Protein AF-A0A432RPA1-F1 (afdb_monomer_lite)

Sequence (64 aa):
EGRIYVFQSLEEMNNARLVGEVPLRYTDIAAGPNGETVVYALNGENKKKKPVELMAKFKEANKM

Foldseek 3Di:
DAEAEFEPDPVLVVVCVVVVHQPQWDWDALLDPRRHIYIYRDDPVCSPDDPVVSSVVRCVVRVD

Secondary structure (DSSP, 8-state):
--EEEE-SSHHHHHHHHHHSS-SSEEEETT-STTS-EEEEE--TTTTTS--HHHHHHHHHHTT-

Structure (mmCIF, N/CA/C/O backb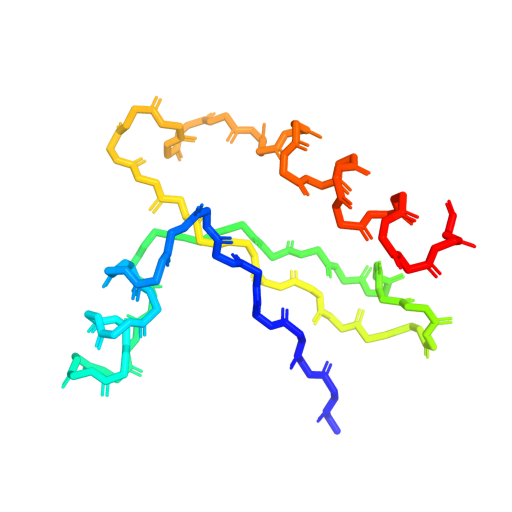one):
data_AF-A0A432RPA1-F1
#
_entry.id   AF-A0A432RPA1-F1
#
loop_
_atom_site.group_PDB
_atom_site.i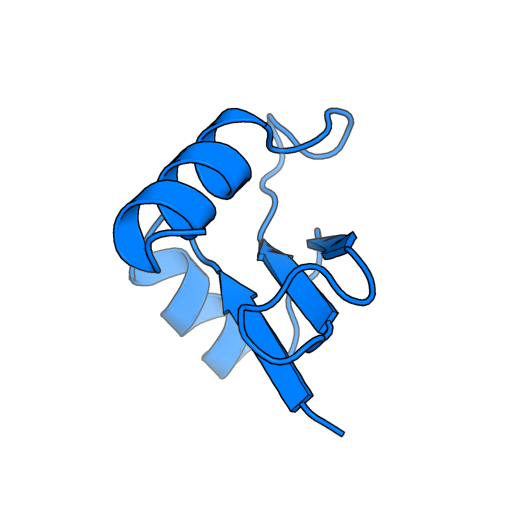d
_atom_site.type_symbol
_atom_site.label_atom_id
_atom_site.label_alt_id
_atom_site.label_comp_id
_atom_site.label_asym_id
_atom_site.label_entity_id
_atom_site.label_seq_id
_atom_site.pdbx_PDB_ins_code
_atom_site.Cartn_x
_atom_site.Cartn_y
_atom_site.Cartn_z
_atom_site.occupancy
_atom_site.B_iso_or_equiv
_atom_site.auth_seq_id
_atom_site.auth_comp_id
_atom_site.auth_asym_id
_atom_site.auth_atom_id
_atom_site.pdbx_PDB_model_num
ATOM 1 N N . GLU A 1 1 ? -14.356 -7.306 -5.918 1.00 57.75 1 GLU A N 1
ATOM 2 C CA . GLU A 1 1 ? -12.970 -7.343 -5.409 1.00 57.75 1 GLU A CA 1
ATOM 3 C C . GLU A 1 1 ? -12.347 -5.963 -5.555 1.00 57.75 1 GLU A C 1
ATOM 5 O O . GLU A 1 1 ? -12.131 -5.521 -6.673 1.00 57.75 1 GLU A O 1
ATOM 10 N N . GLY A 1 2 ? -12.140 -5.253 -4.447 1.00 82.81 2 GLY A N 1
ATOM 11 C CA . GLY A 1 2 ? -11.468 -3.953 -4.436 1.00 82.81 2 GLY A CA 1
ATOM 12 C C . GLY A 1 2 ? -10.073 -4.120 -3.850 1.00 82.81 2 GLY A C 1
ATOM 13 O O . GLY A 1 2 ? -9.945 -4.532 -2.693 1.00 82.81 2 GLY A O 1
ATOM 14 N N . ARG A 1 3 ? -9.037 -3.860 -4.654 1.00 89.25 3 ARG A N 1
ATOM 15 C CA . ARG A 1 3 ? -7.647 -3.807 -4.187 1.00 89.25 3 ARG A CA 1
ATOM 16 C C . ARG A 1 3 ? -7.058 -2.445 -4.500 1.00 89.25 3 ARG A C 1
ATOM 18 O O . ARG A 1 3 ? -7.069 -2.027 -5.655 1.00 89.25 3 ARG A O 1
ATOM 25 N N . ILE A 1 4 ? -6.525 -1.787 -3.482 1.00 90.88 4 ILE A N 1
ATOM 26 C CA . ILE A 1 4 ? -5.840 -0.505 -3.614 1.00 90.88 4 ILE A CA 1
ATOM 27 C C . ILE A 1 4 ? -4.343 -0.777 -3.544 1.00 90.88 4 ILE A C 1
ATOM 29 O O . ILE A 1 4 ? -3.868 -1.300 -2.542 1.00 90.88 4 ILE A O 1
ATOM 33 N N . TYR A 1 5 ? -3.601 -0.438 -4.595 1.00 90.69 5 TYR A N 1
ATOM 34 C CA . TYR A 1 5 ? -2.146 -0.574 -4.605 1.00 90.69 5 TYR A CA 1
ATOM 35 C C . TYR A 1 5 ? -1.496 0.751 -4.218 1.00 90.69 5 TYR A C 1
ATOM 37 O O . TYR A 1 5 ? -1.744 1.775 -4.853 1.00 90.69 5 TYR A O 1
ATOM 45 N N . VAL A 1 6 ? -0.663 0.722 -3.183 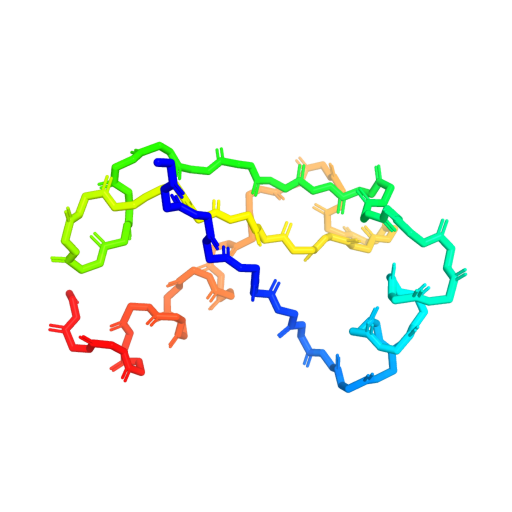1.00 91.12 6 VAL A N 1
ATOM 46 C CA . VAL A 1 6 ? 0.013 1.899 -2.633 1.00 91.12 6 VAL A CA 1
ATOM 47 C C . VAL A 1 6 ? 1.509 1.762 -2.879 1.00 91.12 6 VAL A C 1
ATOM 49 O O . VAL A 1 6 ? 2.144 0.824 -2.397 1.00 91.12 6 VAL A O 1
ATOM 52 N N . PHE A 1 7 ? 2.063 2.714 -3.623 1.00 90.06 7 PHE A N 1
ATOM 53 C CA . PHE A 1 7 ? 3.477 2.773 -3.992 1.00 90.06 7 PHE A CA 1
ATOM 54 C C . PHE A 1 7 ? 4.146 3.979 -3.334 1.00 90.06 7 PHE A C 1
ATOM 56 O O . PHE A 1 7 ? 3.492 4.992 -3.088 1.00 90.06 7 PHE A O 1
ATOM 63 N N . GLN A 1 8 ? 5.447 3.878 -3.057 1.00 84.69 8 GLN A N 1
ATOM 64 C CA . GLN A 1 8 ? 6.219 4.988 -2.480 1.00 84.69 8 GLN A CA 1
ATOM 65 C C . GLN A 1 8 ? 6.722 5.949 -3.561 1.00 84.69 8 GLN A C 1
ATOM 67 O O . GLN A 1 8 ? 6.977 7.118 -3.280 1.00 84.69 8 GLN A O 1
ATOM 72 N N . SER A 1 9 ? 6.843 5.463 -4.799 1.00 86.00 9 SER A N 1
ATOM 73 C CA . SER A 1 9 ? 7.374 6.208 -5.934 1.00 86.00 9 SER A CA 1
ATOM 74 C C . SER A 1 9 ? 6.661 5.854 -7.244 1.00 86.00 9 SER A C 1
ATOM 76 O O . SER A 1 9 ? 6.117 4.760 -7.418 1.00 86.00 9 SER A O 1
ATOM 78 N N . LEU A 1 10 ? 6.691 6.791 -8.198 1.00 86.44 10 LEU A N 1
ATOM 79 C CA . LEU A 1 10 ? 6.177 6.565 -9.552 1.00 86.44 10 LEU A CA 1
ATOM 80 C C . LEU A 1 10 ? 6.982 5.481 -10.288 1.00 86.44 10 LEU A C 1
ATOM 82 O O . LEU A 1 10 ? 6.423 4.723 -11.076 1.00 86.44 10 LEU A O 1
ATOM 86 N N . GLU A 1 11 ? 8.282 5.390 -10.007 1.00 85.88 11 GLU A N 1
ATOM 87 C CA . GLU A 1 11 ? 9.167 4.374 -10.574 1.00 85.88 11 GLU A CA 1
ATOM 88 C C . GLU A 1 11 ? 8.754 2.959 -10.148 1.00 85.88 11 GLU A C 1
ATOM 90 O O . GLU A 1 11 ? 8.604 2.092 -11.006 1.00 85.88 11 GLU A O 1
ATOM 95 N N . GLU A 1 12 ? 8.480 2.723 -8.860 1.00 82.69 12 GLU A N 1
ATOM 96 C CA . GLU A 1 12 ? 7.966 1.428 -8.389 1.00 82.69 12 GLU A CA 1
ATOM 97 C C . GLU A 1 12 ? 6.622 1.077 -9.027 1.00 82.69 12 GLU A C 1
ATOM 99 O O . GLU A 1 12 ? 6.413 -0.069 -9.423 1.00 82.69 12 GLU A O 1
ATOM 104 N N . MET A 1 13 ? 5.722 2.057 -9.169 1.00 88.00 13 MET A N 1
ATOM 105 C CA . MET A 1 13 ? 4.441 1.839 -9.842 1.00 88.00 13 MET A CA 1
ATOM 106 C C . MET A 1 13 ? 4.646 1.436 -11.308 1.00 88.00 13 MET A C 1
ATOM 108 O O . MET A 1 13 ? 3.996 0.510 -11.795 1.00 88.00 13 MET A O 1
ATOM 112 N N . ASN A 1 14 ? 5.547 2.117 -12.019 1.00 88.88 14 ASN A N 1
ATOM 113 C CA . ASN A 1 14 ? 5.849 1.812 -13.414 1.00 88.88 14 ASN A CA 1
ATOM 114 C C . ASN A 1 14 ? 6.509 0.439 -13.553 1.00 88.88 14 ASN A C 1
ATOM 116 O O . ASN A 1 14 ? 6.085 -0.348 -14.395 1.00 88.88 14 ASN A O 1
ATOM 120 N N . ASN A 1 15 ? 7.468 0.104 -12.691 1.00 84.31 15 ASN A N 1
ATOM 121 C CA . ASN A 1 15 ? 8.086 -1.220 -12.667 1.00 84.31 15 ASN A CA 1
ATOM 122 C C . ASN A 1 15 ? 7.058 -2.323 -12.389 1.00 84.31 15 ASN A C 1
ATOM 124 O O . ASN A 1 15 ? 7.019 -3.316 -13.111 1.00 84.31 15 ASN A O 1
ATOM 128 N N . ALA A 1 16 ? 6.162 -2.128 -11.418 1.00 86.19 16 ALA A N 1
ATOM 129 C CA . ALA A 1 16 ? 5.086 -3.077 -11.139 1.00 86.19 16 ALA A CA 1
ATOM 130 C C . ALA A 1 16 ? 4.132 -3.254 -12.332 1.00 86.19 16 ALA A C 1
ATOM 132 O O . ALA A 1 16 ? 3.644 -4.355 -12.574 1.00 86.19 16 ALA A O 1
ATOM 133 N N . ARG A 1 17 ? 3.883 -2.191 -13.108 1.00 86.38 17 ARG A N 1
ATOM 134 C CA . ARG A 1 17 ? 3.093 -2.269 -14.349 1.00 86.38 17 ARG A CA 1
ATOM 135 C C . ARG A 1 17 ? 3.820 -3.005 -15.471 1.00 86.38 17 ARG A C 1
ATOM 137 O O . ARG A 1 17 ? 3.163 -3.703 -16.234 1.00 86.38 17 ARG A O 1
ATOM 144 N N . LEU A 1 18 ? 5.138 -2.844 -15.576 1.00 85.94 18 LEU A N 1
ATOM 145 C CA . LEU A 1 18 ? 5.957 -3.509 -16.592 1.00 85.94 18 LEU A CA 1
ATOM 146 C C . LEU A 1 18 ? 6.102 -5.008 -16.315 1.00 85.94 18 LEU A C 1
ATOM 148 O O . LEU A 1 18 ? 5.961 -5.814 -17.228 1.00 85.94 18 LEU A O 1
ATOM 152 N N . VAL A 1 19 ? 6.371 -5.374 -15.061 1.00 83.00 19 VAL A N 1
ATOM 153 C CA . VAL A 1 19 ? 6.554 -6.774 -14.640 1.00 83.00 19 VAL A CA 1
ATOM 154 C C . VAL A 1 19 ? 5.201 -7.471 -14.426 1.00 83.00 19 VAL A C 1
ATOM 156 O O . VAL A 1 19 ? 5.107 -8.689 -14.523 1.00 83.00 19 VAL A O 1
ATOM 159 N N . GLY A 1 20 ? 4.133 -6.708 -14.171 1.00 81.94 20 GLY A N 1
ATOM 160 C CA . GLY A 1 20 ? 2.784 -7.224 -13.919 1.00 81.94 20 GLY A CA 1
ATOM 161 C C . GLY A 1 20 ? 2.553 -7.690 -12.478 1.00 81.94 20 GLY A C 1
ATOM 162 O O . GLY A 1 20 ? 1.455 -8.128 -12.138 1.00 81.94 20 GLY A O 1
ATOM 163 N N . GLU A 1 21 ? 3.557 -7.569 -11.609 1.00 77.88 21 GLU A N 1
ATOM 164 C CA . GLU A 1 21 ? 3.461 -7.924 -10.199 1.00 77.88 21 GLU A CA 1
ATOM 165 C C . GLU A 1 21 ? 4.262 -6.977 -9.300 1.00 77.88 21 GLU A C 1
ATOM 167 O O . GLU A 1 21 ? 5.237 -6.348 -9.707 1.00 77.88 21 GLU A O 1
ATOM 172 N N . VAL A 1 22 ? 3.834 -6.898 -8.038 1.00 82.00 22 VAL A N 1
ATOM 173 C CA . VAL A 1 22 ? 4.596 -6.269 -6.956 1.00 82.00 22 VAL A CA 1
ATOM 174 C C . VAL A 1 22 ? 5.274 -7.400 -6.173 1.00 82.00 22 VAL A C 1
ATOM 176 O O . VAL A 1 22 ? 4.574 -8.088 -5.417 1.00 82.00 22 VAL A O 1
ATOM 179 N N . PRO A 1 23 ? 6.588 -7.632 -6.364 1.00 77.75 23 PRO A N 1
ATOM 180 C CA . PRO A 1 23 ? 7.262 -8.837 -5.874 1.00 77.75 23 PRO A CA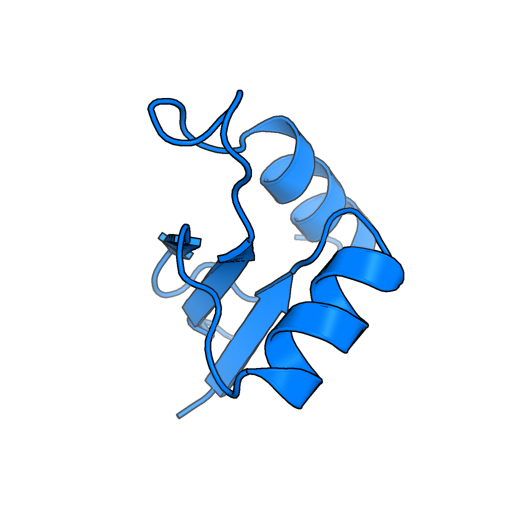 1
ATOM 181 C C . PRO A 1 23 ? 7.368 -8.865 -4.347 1.00 77.75 23 PRO A C 1
ATOM 183 O O . PRO A 1 23 ? 7.246 -9.913 -3.716 1.00 77.75 23 PRO A O 1
ATOM 186 N N . LEU A 1 24 ? 7.560 -7.699 -3.731 1.00 86.25 24 LEU A N 1
ATOM 187 C CA . LEU A 1 24 ? 7.568 -7.531 -2.286 1.00 86.25 24 LEU A CA 1
ATOM 188 C C . LEU A 1 24 ? 6.373 -6.663 -1.917 1.00 86.25 24 LEU A C 1
ATOM 190 O O . LEU A 1 24 ? 6.298 -5.502 -2.309 1.00 86.25 24 LEU A O 1
ATOM 194 N N . ARG A 1 25 ? 5.419 -7.230 -1.179 1.00 89.12 25 ARG A N 1
ATOM 195 C CA . ARG A 1 25 ? 4.189 -6.527 -0.817 1.00 89.12 25 ARG A CA 1
ATOM 196 C C . ARG A 1 25 ? 3.716 -6.873 0.581 1.00 89.12 25 ARG A C 1
ATOM 198 O O . ARG A 1 25 ? 3.826 -8.018 1.015 1.00 89.12 25 ARG A O 1
ATOM 205 N N . TYR A 1 26 ? 3.128 -5.893 1.249 1.00 89.88 26 TYR A N 1
ATOM 206 C CA . TYR A 1 26 ? 2.354 -6.093 2.467 1.00 89.88 26 TYR A CA 1
ATOM 207 C C . TYR A 1 26 ? 0.873 -5.942 2.132 1.00 89.88 26 TYR A C 1
ATOM 209 O O . TYR A 1 26 ? 0.477 -4.944 1.540 1.00 89.88 26 TYR A O 1
ATOM 217 N N . THR A 1 27 ? 0.058 -6.937 2.475 1.00 91.44 27 THR A N 1
ATOM 218 C CA . THR A 1 27 ? -1.388 -6.912 2.212 1.00 91.44 27 THR A CA 1
ATOM 219 C C . THR A 1 27 ? -2.129 -6.678 3.517 1.00 91.44 27 THR A C 1
ATOM 221 O O . THR A 1 27 ? -1.899 -7.403 4.483 1.00 91.44 27 THR A O 1
ATOM 224 N N . ASP A 1 28 ? -3.010 -5.684 3.533 1.00 91.81 28 ASP A N 1
ATOM 225 C CA . ASP A 1 28 ? -3.861 -5.351 4.670 1.00 91.81 28 ASP A CA 1
ATOM 226 C C . ASP A 1 28 ? -5.334 -5.459 4.258 1.00 91.81 28 ASP A C 1
ATOM 228 O O . ASP A 1 28 ? -5.784 -4.805 3.314 1.00 91.81 28 ASP A O 1
ATOM 232 N N . ILE A 1 29 ? -6.070 -6.353 4.911 1.00 91.69 29 ILE A N 1
ATOM 233 C CA . ILE A 1 29 ? -7.436 -6.724 4.524 1.00 91.69 29 ILE A CA 1
ATOM 234 C C . ILE A 1 29 ? -8.416 -5.797 5.242 1.00 91.69 29 ILE A C 1
ATOM 236 O O . ILE A 1 29 ? -8.281 -5.574 6.440 1.00 91.69 29 ILE A O 1
ATOM 240 N N . ALA A 1 30 ? -9.415 -5.291 4.513 1.00 89.56 30 ALA A N 1
ATOM 241 C CA . ALA A 1 30 ? -10.401 -4.333 5.023 1.00 89.56 30 ALA A CA 1
ATOM 242 C C . ALA A 1 30 ? -9.784 -3.028 5.569 1.00 89.56 30 ALA A C 1
ATOM 244 O O . ALA A 1 30 ? -10.329 -2.399 6.471 1.00 89.56 30 ALA A O 1
ATOM 245 N N . ALA A 1 31 ? -8.645 -2.621 5.004 1.00 90.44 31 ALA A N 1
ATOM 246 C CA . ALA A 1 31 ? -7.900 -1.426 5.393 1.00 90.44 31 ALA A CA 1
ATOM 247 C C . ALA A 1 31 ? -8.142 -0.222 4.469 1.00 90.44 31 ALA A C 1
ATOM 249 O O . ALA A 1 31 ? -7.543 0.831 4.685 1.00 90.44 31 ALA A O 1
ATOM 250 N N . GLY A 1 32 ? -8.955 -0.382 3.421 1.00 88.75 32 GLY A N 1
ATOM 251 C CA . GLY A 1 32 ? -9.400 0.700 2.547 1.00 88.75 32 GLY A CA 1
ATOM 252 C C . GLY A 1 32 ? -10.617 1.442 3.113 1.00 88.75 32 GLY A C 1
ATOM 253 O O . GLY A 1 32 ? -11.295 0.915 3.999 1.00 88.75 32 GLY A O 1
ATOM 254 N N . PRO A 1 33 ? -10.912 2.654 2.616 1.00 87.81 33 PRO A N 1
ATOM 255 C CA . PRO A 1 33 ? -11.986 3.504 3.139 1.00 87.81 33 PRO A CA 1
ATOM 256 C C . PRO A 1 33 ? -13.378 2.862 3.046 1.00 87.81 33 PRO A C 1
ATOM 258 O O . PRO A 1 33 ? -14.252 3.188 3.845 1.00 87.81 33 PRO A O 1
ATOM 261 N N . ASN A 1 34 ? -13.581 1.917 2.124 1.00 88.94 34 ASN A N 1
ATOM 262 C CA . ASN A 1 34 ? -14.820 1.155 1.964 1.00 88.94 34 ASN A CA 1
ATOM 263 C C . ASN A 1 34 ? -14.643 -0.330 2.334 1.00 88.94 34 ASN A C 1
ATOM 265 O O . ASN A 1 34 ? -15.431 -1.175 1.908 1.00 88.94 34 ASN A O 1
ATOM 269 N N . GLY A 1 35 ? -13.594 -0.679 3.087 1.00 89.06 35 GLY A N 1
ATOM 270 C CA . GLY A 1 35 ? -13.260 -2.069 3.408 1.00 89.06 35 GLY A CA 1
ATOM 271 C C . GLY A 1 35 ? -12.501 -2.800 2.295 1.00 89.06 35 GLY A C 1
ATOM 272 O O . GLY A 1 35 ? -12.470 -4.033 2.277 1.00 89.06 35 GLY A O 1
ATOM 273 N N . GLU A 1 36 ? -11.868 -2.081 1.362 1.00 93.12 36 GLU A N 1
ATOM 274 C CA . GLU A 1 36 ? -10.999 -2.702 0.360 1.00 93.12 36 GLU A CA 1
ATOM 275 C C . GLU A 1 36 ? -9.744 -3.325 0.982 1.00 93.12 36 GLU A C 1
ATOM 277 O O . GLU A 1 36 ? -9.291 -2.971 2.073 1.00 93.12 36 GLU A O 1
ATOM 282 N N . THR A 1 37 ? -9.133 -4.251 0.245 1.00 93.75 37 THR A N 1
ATOM 283 C CA . THR A 1 37 ? -7.793 -4.735 0.581 1.00 93.75 37 THR A CA 1
ATOM 284 C C . THR A 1 37 ? -6.757 -3.742 0.072 1.00 93.75 37 THR A C 1
ATOM 286 O O . THR A 1 37 ? -6.766 -3.384 -1.104 1.00 93.75 37 THR A O 1
ATOM 289 N N . VAL A 1 38 ? -5.834 -3.321 0.928 1.00 92.94 38 VAL A N 1
ATOM 290 C CA . VAL A 1 38 ? -4.757 -2.401 0.558 1.00 92.94 38 VAL A CA 1
ATOM 291 C C . VAL A 1 38 ? -3.456 -3.182 0.436 1.00 92.94 38 VAL A C 1
ATOM 293 O O . VAL A 1 38 ? -3.051 -3.902 1.347 1.00 92.94 38 VAL A O 1
ATOM 296 N N . VAL A 1 39 ? -2.807 -3.067 -0.715 1.00 92.00 39 VAL A N 1
ATOM 297 C CA . VAL A 1 39 ? -1.553 -3.736 -1.050 1.00 92.00 39 VAL A CA 1
ATOM 298 C C . VAL A 1 39 ? -0.459 -2.683 -1.120 1.00 92.00 39 VAL A C 1
ATOM 300 O O . VAL A 1 39 ? -0.420 -1.861 -2.031 1.00 92.00 39 VAL A O 1
ATOM 303 N N . TYR A 1 40 ? 0.448 -2.717 -0.158 1.00 91.25 40 TYR A N 1
ATOM 304 C CA . TYR A 1 40 ? 1.571 -1.798 -0.056 1.00 91.25 40 TYR A CA 1
ATOM 305 C C . TYR A 1 40 ? 2.798 -2.405 -0.726 1.00 91.25 40 TYR A C 1
ATOM 307 O O . TYR A 1 40 ? 3.215 -3.505 -0.351 1.00 91.25 40 TYR A O 1
ATOM 315 N N . ALA A 1 41 ? 3.384 -1.698 -1.690 1.00 89.25 41 ALA A N 1
ATOM 316 C CA . ALA A 1 41 ? 4.654 -2.087 -2.287 1.00 89.25 41 ALA A CA 1
ATOM 317 C C . ALA A 1 41 ? 5.798 -1.910 -1.280 1.00 89.25 41 ALA A C 1
ATOM 319 O O . ALA A 1 41 ? 5.908 -0.889 -0.594 1.00 89.25 41 ALA A O 1
ATOM 320 N N . LEU A 1 42 ? 6.612 -2.953 -1.168 1.00 85.50 42 LEU A N 1
ATOM 321 C CA . LEU A 1 42 ? 7.798 -3.012 -0.330 1.00 85.50 42 LEU A CA 1
ATOM 322 C C . LEU A 1 42 ? 9.045 -3.040 -1.217 1.00 85.50 42 LEU A C 1
ATOM 324 O O . LEU A 1 42 ? 9.021 -3.504 -2.355 1.00 85.50 42 LEU A O 1
ATOM 328 N N . ASN A 1 43 ? 10.162 -2.623 -0.642 1.00 78.81 43 ASN A N 1
ATOM 329 C CA . ASN A 1 43 ? 11.484 -2.669 -1.238 1.00 78.81 43 ASN A CA 1
ATOM 330 C C . ASN A 1 43 ? 12.427 -3.530 -0.380 1.00 78.81 43 ASN A C 1
ATOM 332 O O . ASN A 1 43 ? 12.064 -4.041 0.684 1.00 78.81 43 ASN A O 1
ATOM 336 N N . GLY A 1 44 ? 13.663 -3.716 -0.846 1.00 71.94 44 GLY A N 1
ATOM 337 C CA . GLY A 1 44 ? 14.648 -4.570 -0.178 1.00 71.94 44 GLY A CA 1
ATOM 338 C C . GLY A 1 44 ? 14.941 -4.187 1.278 1.00 71.94 44 GLY A C 1
ATOM 339 O O . GLY A 1 44 ? 15.267 -5.069 2.078 1.00 71.94 44 GLY A O 1
ATOM 340 N N . GLU A 1 45 ? 14.783 -2.908 1.620 1.00 70.75 45 GLU A N 1
ATOM 341 C CA . GLU A 1 45 ? 15.085 -2.337 2.935 1.00 70.75 45 GLU A CA 1
ATOM 342 C C . GLU A 1 45 ? 13.940 -2.545 3.935 1.00 70.75 45 GLU A C 1
ATOM 344 O O . GLU A 1 45 ? 14.177 -2.826 5.113 1.00 70.75 45 GLU A O 1
ATOM 349 N N . ASN A 1 46 ? 12.689 -2.484 3.469 1.00 68.31 46 ASN A N 1
ATOM 350 C CA . ASN A 1 46 ? 11.501 -2.629 4.314 1.00 68.31 46 ASN A CA 1
ATOM 351 C C . ASN A 1 46 ? 10.790 -3.991 4.176 1.00 68.31 46 ASN A C 1
ATOM 353 O O . ASN A 1 46 ? 9.839 -4.246 4.906 1.00 68.31 46 ASN A O 1
ATOM 357 N N . LYS A 1 47 ? 11.298 -4.926 3.359 1.00 70.19 47 LYS A N 1
ATOM 358 C CA . LYS A 1 47 ? 10.703 -6.264 3.130 1.00 70.19 47 LYS A CA 1
ATOM 359 C C . LYS A 1 47 ? 10.420 -7.113 4.377 1.00 70.19 47 LYS A C 1
ATOM 361 O O . LYS A 1 47 ? 9.639 -8.055 4.306 1.00 70.19 47 LYS A O 1
ATOM 366 N N . LYS A 1 48 ? 11.089 -6.835 5.502 1.00 68.94 48 LYS A N 1
ATOM 367 C CA . LYS A 1 48 ? 10.903 -7.553 6.780 1.00 68.94 48 LYS A CA 1
ATOM 368 C C . LYS A 1 48 ? 10.093 -6.763 7.811 1.00 68.94 48 LYS A C 1
ATOM 370 O O . LYS A 1 48 ? 9.876 -7.261 8.912 1.00 68.94 48 LYS A O 1
ATOM 375 N N . LYS A 1 49 ? 9.693 -5.530 7.496 1.00 76.00 49 LYS A N 1
ATOM 376 C CA . LYS A 1 49 ? 9.001 -4.627 8.418 1.00 76.00 49 LYS A CA 1
ATOM 377 C C . LYS A 1 49 ? 7.660 -4.220 7.822 1.00 76.00 49 LYS A C 1
ATOM 379 O O . LYS A 1 49 ? 7.532 -4.001 6.624 1.00 76.00 49 LYS A O 1
ATOM 384 N N . LYS A 1 50 ? 6.647 -4.096 8.678 1.00 80.06 50 LYS A N 1
ATOM 385 C CA . LYS A 1 50 ? 5.364 -3.516 8.277 1.00 80.06 50 LYS A CA 1
ATOM 386 C C . LYS A 1 50 ? 5.614 -2.071 7.801 1.00 80.06 50 LYS A C 1
ATOM 388 O O . LYS A 1 50 ? 6.291 -1.341 8.528 1.00 80.06 50 LYS A O 1
ATOM 393 N N . PRO A 1 51 ? 5.102 -1.641 6.632 1.00 86.00 51 PRO A N 1
ATOM 394 C CA . PRO A 1 51 ? 5.372 -0.315 6.072 1.00 86.00 51 PRO A CA 1
ATOM 395 C C . PRO A 1 51 ? 4.522 0.760 6.768 1.00 86.00 51 PRO A C 1
ATOM 397 O O . PRO A 1 51 ? 3.698 1.424 6.148 1.00 86.00 51 PRO A O 1
ATOM 400 N N . VAL A 1 52 ? 4.699 0.910 8.082 1.00 87.25 52 VAL A N 1
ATOM 401 C CA . VAL A 1 52 ? 3.855 1.739 8.957 1.00 87.25 52 VAL A CA 1
ATOM 402 C C . VAL A 1 52 ? 3.757 3.191 8.492 1.00 87.25 52 VAL A C 1
ATOM 404 O O . VAL A 1 52 ? 2.674 3.763 8.532 1.00 87.25 52 VAL A O 1
ATOM 407 N N . GLU A 1 53 ? 4.846 3.759 7.975 1.00 87.94 53 GLU A N 1
ATOM 408 C CA . GLU A 1 53 ? 4.865 5.127 7.449 1.00 87.9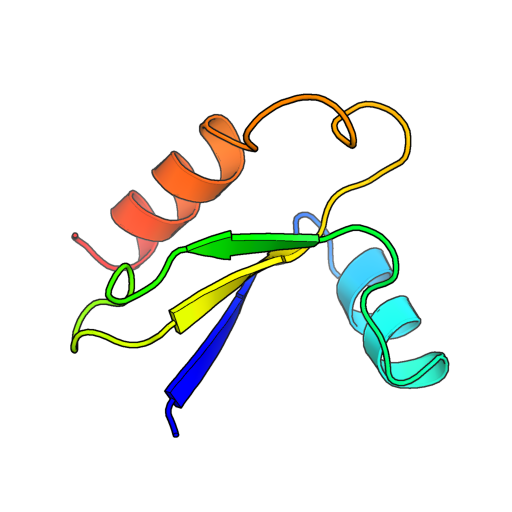4 53 GLU A CA 1
ATOM 409 C C . GLU A 1 53 ? 4.028 5.267 6.173 1.00 87.94 53 GLU A C 1
ATOM 411 O O . GLU A 1 53 ? 3.266 6.219 6.031 1.00 87.94 53 GLU A O 1
ATOM 416 N N . LEU A 1 54 ? 4.121 4.301 5.253 1.00 88.44 54 LEU A N 1
ATOM 417 C CA . LEU A 1 54 ? 3.336 4.310 4.017 1.00 88.44 54 LEU A CA 1
ATOM 418 C C . LEU A 1 54 ? 1.847 4.098 4.307 1.00 88.44 54 LEU A C 1
ATOM 420 O O . LEU A 1 54 ? 0.998 4.731 3.687 1.00 88.44 54 LEU A O 1
ATOM 424 N N . MET A 1 55 ? 1.536 3.243 5.282 1.00 90.00 55 MET A N 1
ATOM 425 C CA . MET A 1 55 ? 0.172 3.031 5.759 1.00 90.00 55 MET A CA 1
ATOM 426 C C . MET A 1 55 ? -0.402 4.291 6.406 1.00 90.00 55 MET A C 1
ATOM 428 O O . MET A 1 55 ? -1.545 4.642 6.136 1.00 90.00 55 MET A O 1
ATOM 432 N N . ALA A 1 56 ? 0.379 4.984 7.239 1.00 91.19 56 ALA A N 1
ATOM 433 C CA . ALA A 1 56 ? -0.042 6.238 7.855 1.00 91.19 56 ALA A CA 1
ATOM 434 C C . ALA A 1 56 ? -0.317 7.312 6.792 1.00 91.19 56 ALA A C 1
ATOM 436 O O . ALA A 1 56 ? -1.389 7.911 6.805 1.00 91.19 56 ALA A O 1
ATOM 437 N N . LYS A 1 57 ? 0.586 7.475 5.814 1.00 89.94 57 LYS A N 1
ATOM 438 C CA . LYS A 1 57 ? 0.389 8.388 4.674 1.00 89.94 57 LYS A CA 1
ATOM 439 C C . LYS A 1 57 ? -0.852 8.036 3.860 1.00 89.94 57 LYS A C 1
ATOM 441 O O . LYS A 1 57 ? -1.604 8.922 3.470 1.00 89.94 57 LYS A O 1
ATOM 446 N N . 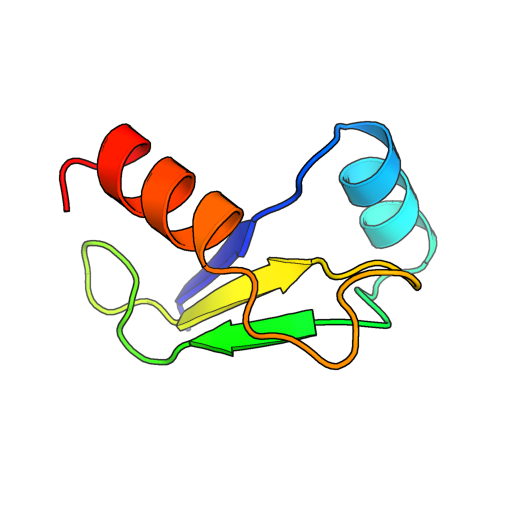PHE A 1 58 ? -1.083 6.746 3.615 1.00 90.94 58 PHE A N 1
ATOM 447 C CA . PHE A 1 58 ? -2.280 6.287 2.919 1.00 90.94 58 PHE A CA 1
ATOM 448 C C . PHE A 1 58 ? -3.553 6.652 3.690 1.00 90.94 58 PHE A C 1
ATOM 450 O O . PHE A 1 58 ? -4.480 7.202 3.101 1.00 90.94 58 PHE A O 1
ATOM 457 N N . LYS A 1 59 ? -3.589 6.400 5.002 1.00 89.75 59 LYS A N 1
ATOM 458 C CA . LYS A 1 59 ? -4.737 6.755 5.846 1.00 89.75 59 LYS A CA 1
ATOM 459 C C . LYS A 1 59 ? -4.986 8.259 5.872 1.00 89.75 59 LYS A C 1
ATOM 461 O O . LYS A 1 59 ? -6.116 8.679 5.656 1.00 89.75 59 LYS A O 1
ATOM 466 N N . GLU A 1 60 ? -3.937 9.062 6.038 1.00 90.94 60 GLU A N 1
ATOM 467 C CA . GLU A 1 60 ? -4.026 10.526 6.019 1.00 90.94 60 GLU A CA 1
ATOM 468 C C . GLU A 1 60 ? -4.591 11.041 4.687 1.00 90.94 60 GLU A C 1
ATOM 470 O O . GLU A 1 60 ? -5.550 11.814 4.674 1.00 90.94 60 GLU A O 1
ATOM 475 N N . ALA A 1 61 ? -4.068 10.547 3.559 1.00 88.12 61 ALA A N 1
ATOM 476 C CA . ALA A 1 61 ? -4.524 10.939 2.226 1.00 88.12 61 ALA A CA 1
ATOM 477 C C . ALA A 1 61 ? -5.993 10.566 1.956 1.00 88.12 61 ALA A C 1
ATOM 479 O O . ALA A 1 61 ? -6.678 11.265 1.209 1.00 88.12 61 ALA A O 1
ATOM 480 N N . ASN A 1 62 ? -6.484 9.487 2.573 1.00 87.50 62 ASN A N 1
ATOM 481 C CA . ASN A 1 62 ? -7.857 9.002 2.418 1.00 87.50 62 ASN A CA 1
ATOM 482 C C . ASN A 1 62 ? -8.779 9.393 3.588 1.00 87.50 62 ASN A C 1
ATOM 484 O O . ASN A 1 62 ? -9.933 8.970 3.604 1.00 87.50 62 ASN A O 1
ATOM 488 N N . LYS A 1 63 ? -8.302 10.223 4.531 1.00 83.12 63 LYS A N 1
ATOM 489 C CA . LYS A 1 63 ? -9.036 10.676 5.730 1.00 83.12 63 LYS A CA 1
ATOM 490 C C . LYS A 1 63 ? -9.630 9.524 6.559 1.00 83.12 63 LYS A C 1
ATOM 492 O O . LYS A 1 63 ? -10.781 9.601 6.988 1.00 83.12 63 LYS A O 1
ATOM 497 N N . MET A 1 64 ? -8.845 8.464 6.741 1.00 76.69 64 MET A N 1
ATOM 498 C CA . MET A 1 64 ? -9.206 7.248 7.482 1.00 76.69 64 MET A CA 1
ATOM 499 C C . MET A 1 64 ? -8.707 7.236 8.923 1.00 76.69 64 MET A C 1
ATOM 501 O O . MET A 1 64 ? -7.668 7.878 9.194 1.00 76.69 64 MET A O 1
#

Radius of gyration: 11.4 Å; chains: 1; bounding box: 30×20×26 Å

pLDDT: mean 85.4, std 7.08, range [57.75, 93.75]